Protein AF-A0A916M4I5-F1 (afdb_monomer_lite)

Structure (mmCIF, N/CA/C/O backbone):
data_AF-A0A916M4I5-F1
#
_entry.id   AF-A0A916M4I5-F1
#
loop_
_atom_site.group_PDB
_atom_site.id
_atom_site.type_symbol
_atom_site.label_atom_id
_atom_site.label_alt_id
_atom_site.label_comp_id
_atom_site.label_asym_id
_atom_site.label_entity_id
_atom_site.label_seq_id
_atom_site.pdbx_PDB_ins_code
_atom_site.Cartn_x
_atom_site.Cartn_y
_atom_site.Cartn_z
_atom_site.occupancy
_atom_site.B_iso_or_equiv
_atom_site.auth_seq_id
_atom_site.auth_comp_id
_atom_site.auth_asym_id
_atom_site.auth_atom_id
_atom_site.pdbx_PDB_model_num
ATOM 1 N N . MET A 1 1 ? -6.841 4.207 18.268 1.00 64.25 1 MET A N 1
ATOM 2 C CA . MET A 1 1 ? -7.270 3.793 16.911 1.00 64.25 1 MET A CA 1
ATOM 3 C C . MET A 1 1 ? -6.100 4.090 15.996 1.00 64.25 1 MET A C 1
ATOM 5 O O . MET A 1 1 ? -5.628 5.224 16.037 1.00 64.25 1 MET A O 1
ATOM 9 N N . PRO A 1 2 ? -5.614 3.110 15.220 1.00 82.69 2 PRO A N 1
ATOM 10 C CA . PRO A 1 2 ? -4.410 3.289 14.425 1.00 82.69 2 PRO A CA 1
ATOM 11 C C . PRO A 1 2 ? -4.606 4.311 13.306 1.00 82.69 2 PRO A C 1
ATOM 13 O O . PRO A 1 2 ? -5.658 4.380 12.677 1.00 82.69 2 PRO A O 1
ATOM 16 N N . ILE A 1 3 ? -3.556 5.091 13.052 1.00 93.50 3 ILE A N 1
ATOM 17 C CA . ILE A 1 3 ? -3.448 5.963 11.877 1.00 93.50 3 ILE A CA 1
ATOM 18 C C . ILE A 1 3 ? -3.294 5.103 10.618 1.00 93.50 3 ILE A C 1
ATOM 20 O O . ILE A 1 3 ? -3.776 5.474 9.551 1.00 93.50 3 ILE A O 1
ATOM 24 N N . LEU A 1 4 ? -2.639 3.948 10.744 1.00 96.38 4 LEU A N 1
ATOM 25 C CA . LEU A 1 4 ? -2.432 2.993 9.665 1.00 96.38 4 LEU A CA 1
ATOM 26 C C . LEU A 1 4 ? -2.578 1.569 10.203 1.00 96.38 4 LEU A C 1
ATOM 28 O O . LEU A 1 4 ? -1.883 1.204 11.147 1.00 96.38 4 LEU A O 1
ATOM 32 N N . ASP A 1 5 ? -3.431 0.769 9.575 1.00 97.19 5 ASP A N 1
ATOM 33 C CA . ASP A 1 5 ? -3.505 -0.685 9.741 1.00 97.19 5 ASP A CA 1
ATOM 34 C C . ASP A 1 5 ? -3.298 -1.318 8.363 1.00 97.19 5 ASP A C 1
ATOM 36 O O . ASP A 1 5 ? -3.927 -0.910 7.382 1.00 97.19 5 ASP A O 1
ATOM 40 N N . CYS A 1 6 ? -2.346 -2.238 8.259 1.00 97.69 6 CYS A N 1
ATOM 41 C CA . CYS A 1 6 ? -1.893 -2.770 6.990 1.00 97.69 6 CYS A CA 1
ATOM 42 C C . CYS A 1 6 ? -1.589 -4.259 7.106 1.00 97.69 6 CYS A C 1
ATOM 44 O O . CYS A 1 6 ? -0.655 -4.681 7.791 1.00 97.69 6 CYS A O 1
ATOM 46 N N . GLN A 1 7 ? -2.344 -5.047 6.350 1.00 98.25 7 GLN A N 1
ATOM 47 C CA . GLN A 1 7 ? -2.055 -6.436 6.058 1.00 98.25 7 GLN A CA 1
ATOM 48 C C . GLN A 1 7 ? -1.921 -6.609 4.545 1.00 98.25 7 GLN A C 1
ATOM 50 O O . GLN A 1 7 ? -2.805 -6.215 3.785 1.00 98.25 7 GLN A O 1
ATOM 55 N N . ILE A 1 8 ? -0.819 -7.208 4.098 1.00 98.31 8 ILE A N 1
ATOM 56 C CA . ILE A 1 8 ? -0.557 -7.502 2.687 1.00 98.31 8 ILE A CA 1
ATOM 57 C C . ILE A 1 8 ? -0.003 -8.915 2.590 1.00 98.31 8 ILE A C 1
ATOM 59 O O . ILE A 1 8 ? 0.965 -9.250 3.268 1.00 98.31 8 ILE A O 1
ATOM 63 N N . HIS A 1 9 ? -0.580 -9.704 1.688 1.00 97.50 9 HIS A N 1
ATOM 64 C CA . HIS A 1 9 ? -0.054 -11.002 1.303 1.00 97.50 9 HIS A CA 1
ATOM 65 C C . HIS A 1 9 ? 0.022 -11.080 -0.226 1.00 97.50 9 HIS A C 1
ATOM 67 O O . HIS A 1 9 ? -0.994 -11.085 -0.924 1.00 97.50 9 HIS A O 1
ATOM 73 N N . GLN A 1 10 ? 1.240 -11.086 -0.768 1.00 96.38 10 GLN A N 1
ATOM 74 C CA . GLN A 1 10 ? 1.482 -11.038 -2.208 1.00 96.38 10 GLN A CA 1
ATOM 75 C C . GLN A 1 10 ? 2.734 -11.816 -2.598 1.00 96.38 10 GLN A C 1
ATOM 77 O O . GLN A 1 10 ? 3.824 -11.589 -2.076 1.00 96.38 10 GLN A O 1
ATOM 82 N N . ARG A 1 11 ? 2.599 -12.681 -3.605 1.00 96.25 11 ARG A N 1
ATOM 83 C CA . ARG A 1 11 ? 3.722 -13.414 -4.194 1.00 96.25 11 ARG A CA 1
ATOM 84 C C . ARG A 1 11 ? 4.248 -12.716 -5.450 1.00 96.25 11 ARG A C 1
ATOM 86 O O . ARG A 1 11 ? 3.469 -12.325 -6.318 1.00 96.25 11 ARG A O 1
ATOM 93 N N . PHE A 1 12 ? 5.569 -12.617 -5.556 1.00 93.75 12 PHE A N 1
ATOM 94 C CA . PHE A 1 12 ? 6.322 -12.131 -6.714 1.00 93.75 12 PHE A CA 1
ATOM 95 C C . PHE A 1 12 ? 7.365 -13.189 -7.099 1.00 93.75 12 PHE A C 1
ATOM 97 O O . PHE A 1 12 ? 8.498 -13.186 -6.615 1.00 93.75 12 PHE A O 1
ATOM 104 N N . GLY A 1 13 ? 6.970 -14.162 -7.923 1.00 93.69 13 GLY A N 1
ATOM 105 C CA . GLY A 1 13 ? 7.815 -15.324 -8.212 1.00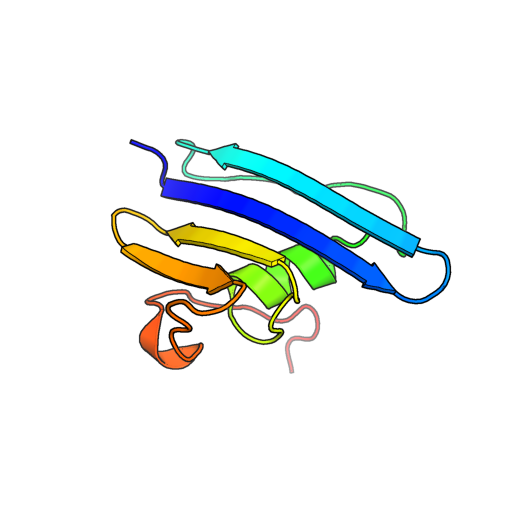 93.69 13 GLY A CA 1
ATOM 106 C C . GLY A 1 13 ? 8.197 -16.074 -6.928 1.00 93.69 13 GLY A C 1
ATOM 107 O O . GLY A 1 13 ? 7.332 -16.616 -6.238 1.00 93.69 13 GLY A O 1
ATOM 108 N N . ARG A 1 14 ? 9.495 -16.094 -6.592 1.00 94.62 14 ARG A N 1
ATOM 109 C CA . ARG A 1 14 ? 10.019 -16.739 -5.370 1.00 94.62 14 ARG A CA 1
ATOM 110 C C . ARG A 1 14 ? 9.888 -15.880 -4.109 1.00 94.62 14 ARG A C 1
ATOM 112 O O . ARG A 1 14 ? 9.971 -16.419 -3.011 1.00 94.62 14 ARG A O 1
ATOM 119 N N . PHE A 1 15 ? 9.682 -14.575 -4.252 1.00 94.69 15 PHE A N 1
ATOM 120 C CA . PHE A 1 15 ? 9.524 -13.662 -3.126 1.00 94.69 15 PHE A CA 1
ATOM 121 C C . PHE A 1 15 ? 8.070 -13.660 -2.641 1.00 94.69 15 PHE A C 1
ATOM 123 O O . PHE A 1 15 ? 7.142 -13.569 -3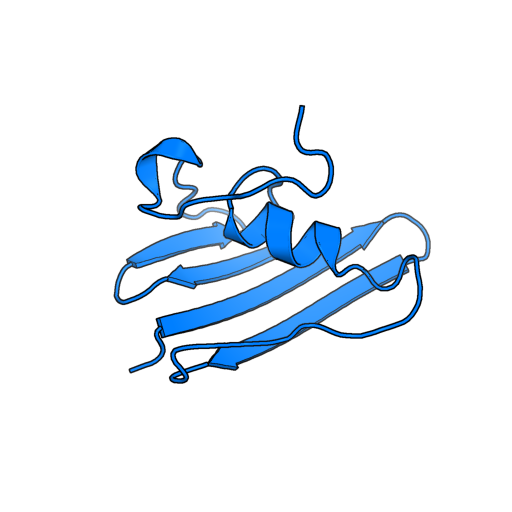.446 1.00 94.69 15 PHE A O 1
ATOM 130 N N . LEU A 1 16 ? 7.868 -13.767 -1.328 1.00 96.12 16 LEU A N 1
ATOM 131 C CA . LEU A 1 16 ? 6.568 -13.615 -0.681 1.00 96.12 16 LEU A CA 1
ATOM 132 C C . LEU A 1 16 ? 6.625 -12.396 0.237 1.00 96.12 16 LEU A C 1
ATOM 134 O O . LEU A 1 16 ? 7.384 -12.385 1.202 1.00 96.12 16 LEU A O 1
ATOM 138 N N . LEU A 1 17 ? 5.811 -11.391 -0.069 1.00 97.38 17 LEU A N 1
ATOM 139 C CA . LEU A 1 17 ? 5.533 -10.291 0.837 1.00 97.38 17 LEU A CA 1
ATOM 140 C C . LEU A 1 17 ? 4.360 -10.703 1.725 1.00 97.38 17 LEU A C 1
ATOM 142 O O . LEU A 1 17 ? 3.234 -10.772 1.239 1.00 97.38 17 LEU A O 1
ATOM 146 N N . ASP A 1 18 ? 4.637 -10.985 2.993 1.00 97.38 18 ASP A N 1
ATOM 147 C CA . ASP A 1 18 ? 3.639 -11.332 4.004 1.00 97.38 18 ASP A CA 1
ATOM 148 C C . ASP A 1 18 ? 3.864 -10.444 5.225 1.00 97.38 18 ASP A C 1
ATOM 150 O O . ASP A 1 18 ? 4.822 -10.625 5.978 1.00 97.38 18 ASP A O 1
ATOM 154 N N . VAL A 1 19 ? 3.051 -9.398 5.351 1.00 97.38 19 VAL A N 1
ATOM 155 C CA . VAL A 1 19 ? 3.213 -8.374 6.385 1.00 97.38 19 VAL A CA 1
ATOM 156 C C . VAL A 1 19 ? 1.879 -8.064 7.037 1.00 97.38 19 VAL A C 1
ATOM 158 O O . VAL A 1 19 ? 0.849 -7.974 6.368 1.00 97.38 19 VAL A O 1
ATOM 161 N N . LYS A 1 20 ? 1.919 -7.860 8.352 1.00 97.75 20 LYS A N 1
ATOM 162 C CA . LYS A 1 20 ? 0.807 -7.346 9.144 1.00 97.75 20 LYS A CA 1
ATOM 163 C C . LYS A 1 20 ? 1.350 -6.410 10.212 1.00 97.75 20 LYS A C 1
ATOM 165 O O . LYS A 1 20 ? 2.155 -6.831 11.039 1.00 97.75 20 LYS A O 1
ATOM 170 N N . PHE A 1 21 ? 0.926 -5.155 10.188 1.00 96.88 21 PHE A N 1
ATOM 171 C CA . PHE A 1 21 ? 1.318 -4.160 11.177 1.00 96.88 21 PHE A CA 1
ATOM 172 C C . PHE A 1 21 ? 0.245 -3.082 11.327 1.00 96.88 21 PHE A C 1
ATOM 174 O O . PHE A 1 21 ? -0.502 -2.800 10.394 1.00 96.88 21 PHE A O 1
ATOM 181 N N . ALA A 1 22 ? 0.222 -2.444 12.494 1.00 96.88 22 ALA A N 1
ATOM 182 C CA . ALA A 1 22 ? -0.574 -1.256 12.749 1.00 96.88 22 ALA A CA 1
ATOM 183 C C . ALA A 1 22 ? 0.289 -0.208 13.461 1.00 96.88 22 ALA A C 1
ATOM 185 O O . ALA A 1 22 ? 1.201 -0.553 14.212 1.00 96.88 22 ALA A O 1
ATOM 186 N N . SER A 1 23 ? 0.013 1.069 13.217 1.00 96.12 23 SER A N 1
ATOM 187 C CA . SER A 1 23 ? 0.697 2.190 13.855 1.00 96.12 23 SER A CA 1
ATOM 188 C C . SER A 1 23 ? -0.305 3.238 14.308 1.00 96.12 23 SER A C 1
ATOM 190 O O . SER A 1 23 ? -1.138 3.700 13.527 1.00 96.12 23 SER A O 1
ATOM 192 N N . GLU A 1 24 ? -0.180 3.653 15.565 1.00 95.25 24 GLU A N 1
ATOM 193 C CA . GLU A 1 24 ? -0.842 4.848 16.102 1.00 95.25 24 GLU A CA 1
ATOM 194 C C . GLU A 1 24 ? 0.097 6.068 16.105 1.00 95.25 24 GLU A C 1
ATOM 196 O O . GLU A 1 24 ? -0.326 7.181 16.405 1.00 95.25 24 GLU A O 1
ATOM 201 N N . GLY A 1 25 ? 1.380 5.866 15.781 1.00 93.19 25 GLY A N 1
ATOM 202 C CA . GLY A 1 25 ? 2.401 6.905 15.829 1.00 93.19 25 GLY A CA 1
ATOM 203 C C . GLY A 1 25 ? 2.325 7.857 14.630 1.00 93.19 25 GLY A C 1
ATOM 204 O O . GLY A 1 25 ? 2.064 7.404 13.512 1.00 93.19 25 GLY A O 1
ATOM 205 N N . PRO A 1 26 ? 2.620 9.157 14.825 1.00 91.31 26 PRO A N 1
ATOM 206 C CA . PRO A 1 26 ? 2.609 10.151 13.749 1.00 91.31 26 PRO A CA 1
ATOM 207 C C . PRO A 1 26 ? 3.730 9.935 12.720 1.00 91.31 26 PRO A C 1
ATOM 209 O O . PRO A 1 26 ? 3.664 10.472 11.618 1.00 91.31 26 PRO A O 1
ATOM 212 N N . VAL A 1 27 ? 4.758 9.154 13.070 1.00 94.62 27 VAL A N 1
ATOM 213 C CA . VAL A 1 27 ? 5.875 8.788 12.194 1.00 94.62 27 VAL A CA 1
ATOM 214 C C . VAL A 1 27 ? 6.111 7.283 12.301 1.00 94.62 27 VAL A C 1
ATOM 216 O O . VAL A 1 27 ? 6.252 6.752 13.401 1.00 94.62 27 VAL A O 1
ATOM 219 N N . LEU A 1 28 ? 6.178 6.604 11.154 1.00 94.81 28 LEU A N 1
ATOM 220 C CA . LEU A 1 28 ? 6.487 5.179 11.035 1.00 94.81 28 LEU A CA 1
ATOM 221 C C . LEU A 1 28 ? 7.629 4.992 10.031 1.00 94.81 28 LEU A C 1
ATOM 223 O O . LEU A 1 28 ? 7.550 5.475 8.904 1.00 94.81 28 LEU A O 1
ATOM 227 N N . GLY A 1 29 ? 8.673 4.265 10.429 1.00 94.88 29 GLY A N 1
ATOM 228 C CA . GLY A 1 29 ? 9.781 3.892 9.552 1.00 94.88 29 GLY A CA 1
ATOM 229 C C . GLY A 1 29 ? 9.681 2.440 9.085 1.00 94.88 29 GLY A C 1
ATOM 230 O O . GLY A 1 29 ? 9.410 1.551 9.889 1.00 94.88 29 GLY A O 1
ATOM 231 N N . ILE A 1 30 ? 9.954 2.189 7.801 1.00 94.25 30 ILE A N 1
ATOM 232 C CA . ILE A 1 30 ? 10.119 0.837 7.244 1.00 94.25 30 ILE A CA 1
ATOM 233 C C . ILE A 1 30 ? 11.571 0.687 6.780 1.00 94.25 30 ILE A C 1
ATOM 235 O O . ILE A 1 30 ? 12.000 1.355 5.841 1.00 94.25 30 ILE A O 1
ATOM 239 N N . PHE A 1 31 ? 12.323 -0.209 7.417 1.00 95.06 31 PHE A N 1
ATOM 240 C CA . PHE A 1 31 ? 13.738 -0.447 7.122 1.00 95.06 31 PHE A CA 1
ATOM 241 C C . PHE A 1 31 ? 13.990 -1.888 6.660 1.00 95.06 31 PHE A C 1
ATOM 243 O O . PHE A 1 31 ? 13.255 -2.809 7.005 1.00 95.06 31 PHE A O 1
ATOM 250 N N . GLY A 1 32 ? 15.040 -2.082 5.860 1.00 94.94 32 GLY A N 1
ATOM 251 C CA . GLY A 1 32 ? 15.496 -3.401 5.430 1.00 94.94 32 GLY A CA 1
ATOM 252 C C . GLY A 1 32 ? 16.314 -3.371 4.133 1.00 94.94 32 GLY A C 1
ATOM 253 O O . GLY A 1 32 ? 16.318 -2.350 3.436 1.00 94.94 32 GLY A O 1
ATOM 254 N N . PRO A 1 33 ? 16.970 -4.489 3.768 1.00 95.94 33 PRO A N 1
ATOM 255 C CA . PRO A 1 33 ? 17.808 -4.599 2.570 1.00 95.94 33 PRO A CA 1
ATOM 256 C C . PRO A 1 33 ? 17.072 -4.265 1.268 1.00 95.94 33 PRO A C 1
ATOM 258 O O . PRO A 1 33 ? 15.841 -4.308 1.202 1.00 95.94 33 PRO A O 1
ATOM 261 N N . SER A 1 34 ? 17.808 -3.946 0.200 1.00 93.94 34 SER A N 1
ATOM 262 C CA . SER A 1 34 ? 17.200 -3.792 -1.129 1.00 93.94 34 SER A CA 1
ATOM 263 C C . SER A 1 34 ? 16.433 -5.061 -1.532 1.00 93.94 34 SER A C 1
ATOM 265 O O . SER A 1 34 ? 16.848 -6.170 -1.207 1.00 93.94 34 SER A O 1
ATOM 267 N N . GLY A 1 35 ? 15.278 -4.895 -2.180 1.00 93.25 35 GLY A N 1
ATOM 268 C CA . GLY A 1 35 ? 14.410 -6.015 -2.566 1.00 93.25 35 GLY A CA 1
ATOM 269 C C . GLY A 1 35 ? 13.533 -6.603 -1.451 1.00 93.25 35 GLY A C 1
ATOM 270 O O . GLY A 1 35 ? 12.726 -7.479 -1.735 1.00 93.25 35 GLY A O 1
ATOM 271 N N . SER A 1 36 ? 13.595 -6.102 -0.211 1.00 95.50 36 SER A N 1
ATOM 272 C CA . SER A 1 36 ? 12.769 -6.615 0.901 1.00 95.50 36 SER A CA 1
ATOM 273 C C . SER A 1 36 ? 11.271 -6.259 0.832 1.00 95.50 36 SER A C 1
ATOM 275 O O . SER A 1 36 ? 10.520 -6.609 1.736 1.00 95.50 36 SER A O 1
ATOM 277 N N . GLY 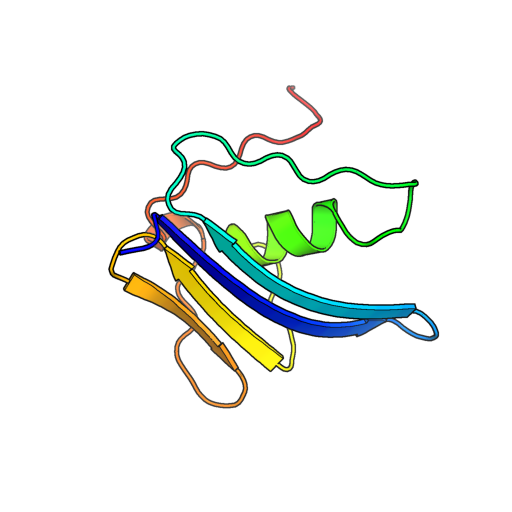A 1 37 ? 10.826 -5.532 -0.201 1.00 95.38 37 GLY A N 1
ATOM 278 C CA . GLY A 1 37 ? 9.416 -5.162 -0.395 1.00 95.38 37 GLY A CA 1
ATOM 279 C C . GLY A 1 37 ? 8.986 -3.800 0.168 1.00 95.38 37 GLY A C 1
ATOM 280 O O . GLY A 1 37 ? 7.807 -3.476 0.103 1.00 95.38 37 GLY A O 1
ATOM 281 N N . LYS A 1 38 ? 9.907 -2.963 0.667 1.00 96.38 38 LYS A N 1
ATOM 282 C CA . LYS A 1 38 ? 9.588 -1.629 1.237 1.00 96.38 38 LYS A CA 1
ATOM 283 C C . LYS A 1 38 ? 8.773 -0.745 0.289 1.00 96.38 38 LYS A C 1
ATOM 285 O O . LYS A 1 38 ? 7.685 -0.302 0.645 1.00 96.38 38 LYS A O 1
ATOM 290 N N . SER A 1 39 ? 9.270 -0.531 -0.932 1.00 94.94 39 SER A N 1
ATOM 291 C CA . SER A 1 39 ? 8.568 0.279 -1.935 1.00 94.94 39 SER A CA 1
ATOM 292 C C . SER A 1 39 ? 7.237 -0.356 -2.326 1.00 94.94 39 SER A C 1
ATOM 294 O O . SER A 1 39 ? 6.259 0.353 -2.506 1.00 94.94 39 SER A O 1
ATOM 296 N N . THR A 1 40 ? 7.154 -1.689 -2.368 1.00 95.75 40 THR A N 1
ATOM 297 C CA . THR A 1 40 ? 5.898 -2.411 -2.615 1.00 95.75 40 THR A CA 1
ATOM 298 C C . THR A 1 40 ? 4.858 -2.144 -1.527 1.00 95.75 40 THR A C 1
ATOM 300 O O . THR A 1 40 ? 3.702 -1.890 -1.853 1.00 95.75 40 THR A O 1
ATOM 303 N N . ILE A 1 41 ? 5.254 -2.143 -0.249 1.00 97.00 41 ILE A N 1
ATOM 304 C CA . ILE A 1 41 ? 4.366 -1.797 0.871 1.00 97.00 41 ILE A CA 1
ATOM 305 C C . ILE A 1 41 ? 3.873 -0.352 0.719 1.00 97.00 41 ILE A C 1
ATOM 307 O O . ILE A 1 41 ? 2.667 -0.111 0.760 1.00 97.00 41 ILE A O 1
ATOM 311 N N . LEU A 1 42 ? 4.782 0.600 0.475 1.00 96.06 42 LEU A N 1
ATOM 312 C CA . LEU A 1 42 ? 4.422 2.010 0.289 1.00 96.06 42 LEU A CA 1
ATOM 313 C C . LEU A 1 42 ? 3.494 2.213 -0.916 1.00 96.06 42 LEU A C 1
ATOM 315 O O . LEU A 1 42 ? 2.492 2.913 -0.806 1.00 96.06 42 LEU A O 1
ATOM 319 N N . HIS A 1 43 ? 3.769 1.556 -2.043 1.00 96.25 43 HIS A N 1
ATOM 320 C CA . HIS A 1 43 ? 2.924 1.613 -3.234 1.00 96.25 43 HIS A CA 1
ATOM 321 C C . HIS A 1 43 ? 1.540 1.008 -2.990 1.00 96.25 43 HIS A C 1
ATOM 323 O O . HIS A 1 43 ? 0.555 1.519 -3.516 1.00 96.25 43 HIS A O 1
ATOM 329 N N . ALA A 1 44 ? 1.427 -0.069 -2.210 1.00 97.19 44 ALA A N 1
ATOM 330 C CA . ALA A 1 44 ? 0.136 -0.661 -1.867 1.00 97.19 44 ALA A CA 1
ATOM 331 C C . ALA A 1 44 ? -0.704 0.275 -0.981 1.00 97.19 44 ALA A C 1
ATOM 333 O O . ALA A 1 44 ? -1.900 0.446 -1.232 1.00 97.19 44 ALA A O 1
ATOM 334 N N . ILE A 1 45 ? -0.075 0.935 -0.001 1.00 96.81 45 ILE A N 1
ATOM 335 C CA . ILE A 1 45 ? -0.720 1.936 0.866 1.00 96.81 45 ILE A CA 1
ATOM 336 C C . ILE A 1 45 ? -1.157 3.160 0.049 1.00 96.81 45 ILE A C 1
ATOM 338 O O . ILE A 1 45 ? -2.313 3.575 0.140 1.00 96.81 45 ILE A O 1
ATOM 342 N N . ALA A 1 46 ? -0.280 3.681 -0.814 1.00 96.44 46 ALA A N 1
ATOM 343 C CA . ALA A 1 46 ? -0.575 4.804 -1.707 1.00 96.44 46 ALA A CA 1
ATOM 344 C C . ALA A 1 46 ? -1.585 4.453 -2.817 1.00 96.44 46 ALA A C 1
ATOM 346 O O . ALA A 1 46 ? -2.197 5.340 -3.398 1.00 96.44 46 ALA A O 1
ATOM 347 N N . GLY A 1 47 ? -1.791 3.165 -3.107 1.00 96.69 47 GLY A N 1
ATOM 348 C CA . GLY A 1 47 ? -2.708 2.687 -4.147 1.00 96.69 47 GLY A CA 1
ATOM 349 C C . GLY A 1 47 ? -2.108 2.572 -5.541 1.00 96.69 47 GLY A C 1
ATOM 350 O O . GLY A 1 47 ? -2.830 2.288 -6.489 1.00 96.69 47 GLY A O 1
ATOM 351 N N . LEU A 1 48 ? -0.796 2.746 -5.669 1.00 95.81 48 LEU A N 1
ATOM 352 C CA . LEU A 1 48 ? -0.052 2.582 -6.919 1.00 95.81 48 LEU A CA 1
ATOM 353 C C . LEU A 1 48 ? 0.085 1.107 -7.328 1.00 95.81 48 LEU A C 1
ATOM 355 O O . LEU A 1 48 ? 0.410 0.797 -8.469 1.00 95.81 48 LEU A O 1
ATOM 359 N N . THR A 1 49 ? -0.167 0.183 -6.399 1.00 94.69 49 THR A N 1
ATOM 360 C CA . THR A 1 49 ? -0.269 -1.254 -6.675 1.00 94.69 49 THR A CA 1
ATOM 361 C C . THR A 1 49 ? -1.473 -1.847 -5.952 1.00 94.69 49 THR A C 1
ATOM 363 O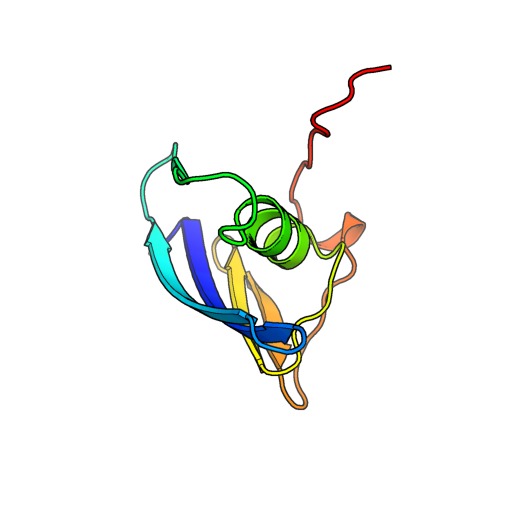 O . THR A 1 49 ? -1.908 -1.333 -4.920 1.00 94.69 49 THR A O 1
ATOM 366 N N . THR A 1 50 ? -2.005 -2.950 -6.483 1.00 94.00 50 THR A N 1
ATOM 367 C CA . THR A 1 50 ? -3.134 -3.674 -5.882 1.00 94.00 50 THR A CA 1
ATOM 368 C C . THR A 1 50 ? -2.706 -5.099 -5.541 1.00 94.00 50 THR A C 1
ATOM 370 O O . THR A 1 50 ? -2.654 -5.938 -6.442 1.00 94.00 50 THR A O 1
ATOM 373 N N . PRO A 1 51 ? -2.385 -5.401 -4.270 1.00 94.94 51 PRO A N 1
ATOM 374 C CA . PRO A 1 51 ? -2.081 -6.767 -3.867 1.00 94.94 51 PRO A CA 1
ATOM 375 C C . PRO A 1 51 ? -3.287 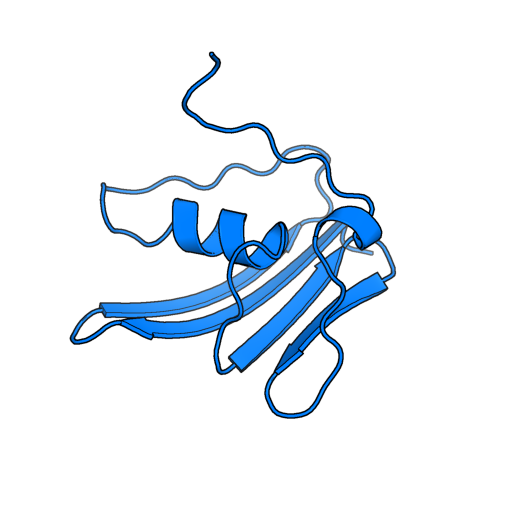-7.700 -4.056 1.00 94.94 51 PRO A C 1
ATOM 377 O O . PRO A 1 51 ? -4.445 -7.290 -3.962 1.00 94.94 51 PRO A O 1
ATOM 380 N N . SER A 1 52 ? -3.007 -8.977 -4.298 1.00 94.12 52 SER A N 1
ATOM 381 C CA . SER A 1 52 ? -3.998 -10.047 -4.447 1.00 94.12 52 SER A CA 1
ATOM 382 C C . SER A 1 52 ? -4.794 -10.286 -3.165 1.00 94.12 52 SER A C 1
ATOM 384 O O . SER A 1 52 ? -6.007 -10.487 -3.239 1.00 94.12 52 SER A O 1
ATOM 386 N N . VAL A 1 53 ? -4.133 -10.188 -2.008 1.00 97.62 53 VAL A N 1
ATOM 387 C CA . VAL A 1 53 ? -4.741 -10.215 -0.677 1.00 97.62 53 VAL A CA 1
ATOM 388 C C . VAL A 1 53 ? -4.215 -9.026 0.121 1.00 97.62 53 VAL A C 1
ATOM 390 O O . VAL A 1 53 ? -3.004 -8.847 0.268 1.00 97.62 53 VAL A O 1
ATOM 393 N N . ALA A 1 54 ? -5.129 -8.194 0.612 1.00 97.94 54 ALA A N 1
ATOM 394 C CA . ALA A 1 54 ? -4.791 -7.021 1.404 1.00 97.94 54 ALA A CA 1
ATOM 395 C C . ALA A 1 54 ? -5.972 -6.564 2.260 1.00 97.94 54 ALA A C 1
ATOM 397 O O . ALA A 1 54 ? -7.118 -6.652 1.827 1.00 97.94 54 ALA A O 1
ATOM 398 N N . ASP A 1 55 ? -5.679 -6.008 3.428 1.00 98.00 55 ASP A N 1
ATOM 399 C CA . ASP A 1 55 ? -6.594 -5.174 4.204 1.00 98.00 55 ASP A CA 1
ATOM 400 C C . ASP A 1 55 ? -5.797 -3.959 4.677 1.00 98.00 55 ASP A C 1
ATOM 402 O O . ASP A 1 55 ? -4.847 -4.091 5.446 1.00 98.00 55 ASP A O 1
ATOM 406 N N . ILE A 1 56 ? -6.096 -2.793 4.109 1.00 97.94 56 ILE A N 1
ATOM 407 C CA . ILE A 1 56 ? -5.364 -1.554 4.365 1.00 97.94 56 ILE A CA 1
ATOM 408 C C . ILE A 1 56 ? -6.374 -0.490 4.758 1.00 97.94 56 ILE A C 1
ATOM 410 O O . ILE A 1 56 ? -7.263 -0.135 3.973 1.00 97.94 56 ILE A O 1
ATOM 414 N N . SER A 1 57 ? -6.195 0.051 5.956 1.00 97.19 57 SER A N 1
ATOM 415 C CA . SER A 1 57 ? -6.983 1.149 6.495 1.00 97.19 57 SER A CA 1
ATOM 416 C C . SER A 1 57 ? -6.075 2.306 6.890 1.00 97.19 57 SER A C 1
ATOM 418 O O . SER A 1 57 ? -5.032 2.117 7.512 1.00 97.19 57 SER A O 1
ATOM 420 N N . VAL A 1 58 ? -6.478 3.511 6.500 1.00 95.44 58 VAL A N 1
ATOM 421 C CA . VAL A 1 58 ? -5.803 4.765 6.836 1.00 95.44 58 VAL A CA 1
ATOM 422 C C . VAL A 1 58 ? -6.797 5.626 7.595 1.00 95.44 58 VAL A C 1
ATOM 424 O O . VAL A 1 58 ? -7.913 5.863 7.124 1.00 95.44 58 VAL A O 1
ATOM 427 N N . LEU A 1 59 ? -6.400 6.063 8.788 1.00 91.38 59 LEU A N 1
ATOM 428 C CA . LEU A 1 59 ? -7.285 6.655 9.784 1.00 91.38 59 LEU A CA 1
ATOM 429 C C . LEU A 1 59 ? -8.485 5.722 10.033 1.00 91.38 59 LEU A C 1
ATOM 431 O O . LEU A 1 59 ? -8.321 4.563 10.400 1.00 91.38 59 LEU A O 1
ATOM 435 N N . THR A 1 60 ? -9.702 6.203 9.795 1.00 88.12 60 THR A N 1
ATOM 436 C CA . THR A 1 60 ? -10.946 5.445 9.982 1.00 88.12 60 THR A CA 1
ATOM 437 C C . THR A 1 60 ? -11.473 4.815 8.691 1.00 88.12 60 THR A C 1
ATOM 439 O O . THR A 1 60 ? -12.573 4.262 8.684 1.00 88.12 60 THR A O 1
ATOM 442 N N . ARG A 1 61 ? -10.723 4.890 7.581 1.00 95.00 61 ARG A N 1
ATOM 443 C CA . ARG A 1 61 ? -11.190 4.475 6.254 1.00 95.00 61 ARG A CA 1
ATOM 444 C C . ARG A 1 61 ? -10.386 3.304 5.705 1.00 95.00 61 ARG A C 1
ATOM 446 O O . ARG A 1 61 ? -9.187 3.414 5.460 1.00 95.00 61 ARG A O 1
ATOM 453 N N . THR A 1 62 ? -11.076 2.214 5.386 1.00 96.81 62 THR A N 1
ATOM 454 C CA . THR A 1 62 ? -10.506 1.134 4.574 1.00 96.81 62 THR A CA 1
ATOM 455 C C . THR A 1 62 ? -10.315 1.613 3.134 1.00 96.81 62 THR A C 1
ATOM 457 O O . THR A 1 62 ? -11.277 1.982 2.456 1.00 96.81 62 THR A O 1
ATOM 460 N N . VAL A 1 63 ? -9.067 1.610 2.662 1.00 97.56 63 VAL A N 1
ATOM 461 C CA . VAL A 1 63 ? -8.679 2.038 1.306 1.00 97.56 63 VAL A CA 1
ATOM 462 C C . VAL A 1 63 ? -8.436 0.862 0.361 1.00 97.56 63 VAL A C 1
ATOM 464 O O . VAL A 1 63 ? -8.531 1.024 -0.855 1.00 97.56 63 VAL A O 1
ATOM 467 N N . CYS A 1 64 ? -8.155 -0.327 0.897 1.00 98.00 64 CYS A N 1
ATOM 468 C CA . CYS A 1 64 ? -8.001 -1.553 0.121 1.00 98.00 64 CYS A CA 1
ATOM 469 C C . CYS A 1 64 ? -8.485 -2.759 0.934 1.00 98.00 64 CYS A C 1
ATOM 471 O O . CYS A 1 64 ? -8.043 -2.945 2.062 1.00 98.00 64 CYS A O 1
ATOM 473 N N . ARG A 1 65 ? -9.352 -3.595 0.358 1.00 98.00 65 ARG A N 1
ATOM 474 C CA . ARG A 1 65 ? -9.711 -4.919 0.873 1.00 98.00 65 ARG A CA 1
ATOM 475 C C . ARG A 1 65 ? -9.777 -5.914 -0.280 1.00 98.00 65 ARG A C 1
ATOM 477 O O . ARG A 1 65 ? -10.547 -5.739 -1.223 1.00 98.00 65 ARG A O 1
ATOM 484 N N . ARG A 1 66 ? -8.956 -6.958 -0.222 1.00 97.19 66 ARG A N 1
ATOM 485 C CA . ARG A 1 66 ? -8.817 -7.982 -1.260 1.00 97.19 66 ARG A CA 1
ATOM 486 C C . ARG A 1 66 ? -8.690 -9.372 -0.629 1.00 97.19 66 ARG A C 1
ATOM 488 O O . ARG A 1 66 ? -7.978 -9.496 0.368 1.00 97.19 66 ARG A O 1
ATOM 495 N N . PRO A 1 67 ? -9.309 -10.409 -1.229 1.00 95.06 67 PRO A N 1
ATOM 496 C CA . PRO A 1 67 ? -10.085 -10.393 -2.480 1.00 95.06 67 PRO A CA 1
ATOM 497 C C . PRO A 1 67 ? -11.496 -9.785 -2.332 1.00 95.06 67 PRO A C 1
ATOM 499 O O . PRO A 1 67 ? -12.026 -9.700 -1.231 1.00 95.06 67 PRO A O 1
ATOM 502 N N . GLY A 1 68 ? -12.105 -9.366 -3.452 1.00 83.06 68 GLY A N 1
ATOM 503 C CA . GLY A 1 68 ? -13.551 -9.086 -3.536 1.00 83.06 68 GLY A CA 1
ATOM 504 C C . GLY A 1 68 ? -14.092 -7.876 -2.762 1.00 83.06 68 GLY A C 1
ATOM 505 O O . GLY A 1 68 ? -15.293 -7.819 -2.520 1.00 83.06 68 GLY A O 1
ATOM 506 N N . GLY A 1 69 ? -13.245 -6.922 -2.367 1.00 91.44 69 GLY A N 1
ATOM 507 C CA . GLY A 1 69 ? -13.650 -5.761 -1.573 1.00 91.44 69 GLY A CA 1
ATOM 508 C C . GLY A 1 69 ? -13.296 -4.414 -2.201 1.00 91.44 69 GLY A C 1
ATOM 509 O O . GLY A 1 69 ? -13.064 -4.287 -3.404 1.00 91.44 69 GLY A O 1
ATOM 510 N N . THR A 1 70 ? -13.271 -3.391 -1.350 1.00 94.81 70 THR A N 1
ATOM 511 C CA . THR A 1 70 ? -13.013 -1.999 -1.724 1.00 94.81 70 THR A CA 1
ATOM 512 C C . THR A 1 70 ? -11.606 -1.812 -2.284 1.00 94.81 70 THR A C 1
ATOM 514 O O . THR A 1 70 ? -10.630 -2.283 -1.709 1.00 94.81 70 THR A O 1
ATOM 517 N N . PHE A 1 71 ? -11.482 -1.029 -3.351 1.00 96.69 71 PHE A N 1
ATOM 518 C CA . PHE A 1 71 ? -10.218 -0.419 -3.749 1.00 96.69 71 PHE A CA 1
ATOM 519 C C . PHE A 1 71 ? -10.468 1.058 -4.038 1.00 96.69 71 PHE A C 1
ATOM 521 O O . PHE A 1 71 ? -11.184 1.405 -4.974 1.00 96.69 71 PHE A O 1
ATOM 528 N N . VAL A 1 72 ? -9.910 1.932 -3.206 1.00 97.44 72 VAL A N 1
ATOM 529 C CA . VAL A 1 72 ? -9.983 3.381 -3.396 1.00 97.44 72 VAL A CA 1
ATOM 530 C C . VAL A 1 72 ? -8.827 3.800 -4.304 1.00 97.44 72 VAL A C 1
ATOM 532 O O . VAL A 1 72 ? -7.676 3.447 -4.029 1.00 97.44 72 VAL A O 1
ATOM 535 N N . ALA A 1 73 ? -9.122 4.540 -5.375 1.00 96.50 73 ALA A N 1
ATOM 536 C CA . ALA A 1 73 ? -8.098 5.091 -6.267 1.00 96.50 73 ALA A CA 1
ATOM 537 C C . ALA A 1 73 ? -7.124 6.011 -5.494 1.00 96.50 73 ALA A C 1
ATOM 539 O O . ALA A 1 73 ? -7.580 6.673 -4.555 1.00 96.50 73 ALA A O 1
ATOM 540 N N . PRO A 1 74 ? -5.820 6.048 -5.836 1.00 96.25 74 PRO A N 1
ATOM 541 C CA . PRO A 1 74 ? -4.782 6.789 -5.102 1.00 96.25 74 PRO A CA 1
ATOM 542 C C . PRO A 1 74 ? -5.169 8.218 -4.703 1.00 96.25 74 PRO A C 1
ATOM 544 O O . PRO A 1 74 ? -5.115 8.576 -3.527 1.00 96.25 74 PRO A O 1
ATOM 547 N N . GLU A 1 75 ? -5.653 9.000 -5.663 1.00 96.19 75 GLU A N 1
ATOM 548 C CA . GLU A 1 75 ? -6.067 10.398 -5.527 1.00 96.19 75 GLU A CA 1
ATOM 549 C C . GLU A 1 75 ? -7.240 10.591 -4.555 1.00 96.19 75 GLU A C 1
ATOM 551 O O . GLU A 1 75 ? -7.408 11.657 -3.971 1.00 96.19 75 GLU A O 1
ATOM 556 N N . ASN A 1 76 ? -8.013 9.531 -4.311 1.00 96.50 76 ASN A N 1
ATOM 557 C CA . ASN A 1 76 ? -9.168 9.532 -3.421 1.00 96.50 76 ASN A CA 1
ATOM 558 C C . ASN A 1 76 ? -8.862 8.948 -2.033 1.00 96.50 76 ASN A C 1
ATOM 560 O O . ASN A 1 76 ? -9.787 8.800 -1.229 1.00 96.50 76 ASN A O 1
ATOM 564 N N . ARG A 1 77 ? -7.604 8.589 -1.725 1.00 95.44 77 ARG A N 1
ATOM 565 C CA . ARG A 1 77 ? -7.222 8.001 -0.424 1.00 95.44 77 ARG A CA 1
ATOM 566 C C . ARG A 1 77 ? -6.982 9.028 0.678 1.00 95.44 77 ARG A C 1
ATOM 568 O O . ARG A 1 77 ? -6.976 8.639 1.841 1.00 95.44 77 ARG A O 1
ATOM 575 N N . GLY A 1 78 ? -6.792 10.304 0.333 1.00 91.69 78 GLY A N 1
ATOM 576 C CA . GLY A 1 78 ? -6.363 11.325 1.297 1.00 91.69 78 GLY A CA 1
ATOM 577 C C . GLY A 1 78 ? -4.924 11.109 1.783 1.00 91.69 78 GLY A C 1
ATOM 578 O O . GLY A 1 78 ? -4.609 11.422 2.926 1.00 91.69 78 GLY A O 1
ATOM 579 N N . ILE A 1 79 ? -4.068 10.532 0.930 1.00 93.69 79 ILE A N 1
ATOM 580 C CA . ILE A 1 79 ? -2.659 10.232 1.210 1.00 93.69 79 ILE A CA 1
ATOM 581 C C . ILE A 1 79 ? -1.800 11.027 0.228 1.00 93.69 79 ILE A C 1
ATOM 583 O O . ILE A 1 79 ? -1.990 10.920 -0.982 1.00 93.69 79 ILE A O 1
ATOM 587 N N . GLY A 1 80 ? -0.835 11.789 0.742 1.00 93.62 80 GLY A N 1
ATOM 588 C CA . GLY A 1 80 ? 0.241 12.355 -0.069 1.00 93.62 80 GLY A CA 1
ATOM 589 C C . GLY A 1 80 ? 1.345 11.320 -0.270 1.00 93.62 80 GLY A C 1
ATOM 590 O O . GLY A 1 80 ? 1.811 10.721 0.698 1.00 93.62 80 GLY A O 1
ATOM 591 N N . TYR A 1 81 ? 1.768 11.106 -1.513 1.00 93.25 81 TYR A N 1
ATOM 592 C CA . TYR A 1 81 ? 2.891 10.233 -1.839 1.00 93.25 81 TYR A CA 1
ATOM 593 C C . TYR A 1 81 ? 4.009 11.059 -2.472 1.00 93.25 81 TYR A C 1
ATOM 595 O O . TYR A 1 81 ? 3.801 11.703 -3.497 1.00 93.25 81 TYR A O 1
ATOM 603 N N . VAL A 1 82 ? 5.182 11.044 -1.841 1.00 92.06 82 VAL A N 1
ATOM 604 C CA . VAL A 1 82 ? 6.392 11.704 -2.341 1.00 92.06 82 VAL A CA 1
ATOM 605 C C . VAL A 1 82 ? 7.316 10.622 -2.883 1.00 92.06 82 VAL A C 1
ATOM 607 O O . VAL A 1 82 ? 7.649 9.671 -2.172 1.00 92.06 82 VAL A O 1
ATOM 610 N N . THR A 1 83 ? 7.688 10.741 -4.154 1.00 84.50 83 THR A N 1
ATOM 611 C CA . THR A 1 83 ? 8.577 9.798 -4.834 1.00 84.50 83 THR A CA 1
ATOM 612 C C . THR A 1 83 ? 10.015 9.958 -4.361 1.00 84.50 83 THR A C 1
ATOM 614 O O . THR A 1 83 ? 10.423 11.018 -3.893 1.00 84.50 83 THR A O 1
ATOM 617 N N . GLN A 1 84 ? 10.795 8.885 -4.491 1.00 74.88 84 GLN A N 1
ATOM 618 C CA . GLN A 1 84 ? 12.229 8.930 -4.209 1.00 74.88 84 GLN A CA 1
ATOM 619 C C . GLN A 1 84 ? 12.969 9.854 -5.187 1.00 74.88 84 GLN A C 1
ATOM 621 O O . GLN A 1 84 ? 13.889 10.560 -4.781 1.00 74.88 84 GLN A O 1
ATOM 626 N N . ASP A 1 85 ? 12.533 9.871 -6.446 1.00 77.62 85 ASP A N 1
ATOM 627 C CA . ASP A 1 85 ? 13.023 10.809 -7.443 1.00 77.62 85 ASP A CA 1
ATOM 628 C C . ASP A 1 85 ? 12.178 12.080 -7.357 1.00 77.62 85 ASP A C 1
ATOM 630 O O . ASP A 1 85 ? 10.994 12.087 -7.708 1.00 77.62 85 ASP A O 1
ATOM 634 N N . ALA A 1 86 ? 12.781 13.139 -6.828 1.00 59.38 86 ALA A N 1
ATOM 635 C CA . ALA A 1 86 ? 12.292 14.495 -6.994 1.00 59.38 86 ALA A CA 1
ATOM 636 C C . ALA A 1 86 ? 12.855 14.992 -8.328 1.00 59.38 86 ALA A C 1
ATOM 638 O O . ALA A 1 86 ? 14.069 15.151 -8.452 1.00 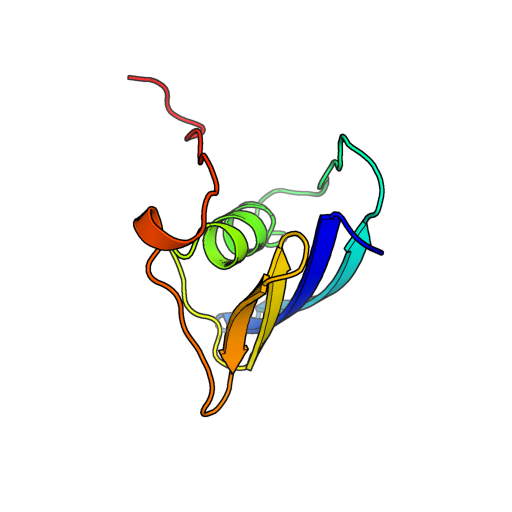59.38 86 ALA A O 1
ATOM 639 N N . LEU A 1 87 ? 11.999 15.157 -9.336 1.00 53.19 87 LEU A N 1
ATOM 640 C CA . LEU A 1 87 ? 12.340 16.055 -10.439 1.00 53.19 87 LEU A CA 1
ATOM 641 C C . LEU A 1 87 ? 12.382 17.491 -9.911 1.00 53.19 87 LEU A C 1
ATOM 643 O O . LEU A 1 87 ? 11.479 17.837 -9.113 1.00 53.19 87 LEU A O 1
#

pLDDT: mean 93.45, std 7.72, range [53.19, 98.31]

Sequence (87 aa):
MPILDCQIHQRFGRFLLDVKFASEGPVLGIFGPSGSGKSTILHAIAGLTTPSVADISVLTRTVCRRPGGTFVAPENRGIGYVTQDAL

Foldseek 3Di:
DFQKWKFAWADDPPDTDGDTDTHNDPDDDDDDDPPNCPVVRVCCQLLVDAGQAMFIDGDHDTQHGDDPDHHHHNVRRPDDDDDPDDD

Radius of gyration: 12.74 Å; chains: 1; bounding box: 32×33×27 Å

Secondary structure (DSSP, 8-state):
--SEEEEEEEEETTEEEEEEEEE-SS------STTSSHHHHHHHHHTSS--SEEEEEETTEEEEEETTS-B--GGGTT-----SS--